Protein AF-A0A957WSI6-F1 (afdb_monomer_lite)

Secondary structure (DSSP, 8-state):
-TTTT-HHHHHHHHHHHHHHHHHHHHHHT-TTSHHHH-HHHHHHHHHHHHHHHHHHHHHHT-HHHHHHS---GGG-----TT----

Foldseek 3Di:
DLQLPPVVSVVVVVVVLVCLVCVLVVVLVPPPDPCNVDPVNSVVSVCSSVVVVVVSCVVCVPVVNVVVSPDPPPPDPDDDPPDDDD

Radius of gyration: 21.51 Å; chains: 1; bounding box: 54×21×65 Å

Structure (mmCIF, N/CA/C/O backbone):
data_AF-A0A957WSI6-F1
#
_entry.id   AF-A0A957WSI6-F1
#
loop_
_atom_site.group_PDB
_atom_site.id
_atom_site.type_symbol
_atom_site.label_atom_id
_atom_site.label_alt_id
_atom_site.label_comp_id
_atom_site.label_asym_id
_atom_site.label_entity_id
_atom_site.label_seq_id
_atom_site.pdbx_PDB_ins_code
_atom_site.Cartn_x
_atom_site.Cartn_y
_atom_site.Cartn_z
_atom_site.occupancy
_atom_site.B_iso_or_equiv
_atom_site.auth_seq_id
_atom_site.auth_comp_id
_atom_site.auth_asym_id
_atom_site.auth_atom_id
_atom_site.pdbx_PDB_model_num
ATOM 1 N N . ILE A 1 1 ? -4.107 -4.542 10.205 1.00 54.06 1 ILE A N 1
ATOM 2 C CA . ILE A 1 1 ? -3.773 -3.131 10.540 1.00 54.06 1 ILE A CA 1
ATOM 3 C C . ILE A 1 1 ? -4.482 -2.148 9.602 1.00 54.06 1 ILE A C 1
ATOM 5 O O . ILE A 1 1 ? -5.299 -1.388 10.096 1.00 54.06 1 ILE A O 1
ATOM 9 N N . PHE A 1 2 ? -4.292 -2.214 8.275 1.00 52.16 2 PHE A N 1
ATOM 10 C CA . PHE A 1 2 ? -4.924 -1.283 7.312 1.00 52.16 2 PHE A CA 1
ATOM 11 C C . PHE A 1 2 ? -6.455 -1.354 7.199 1.00 52.16 2 PHE A C 1
ATOM 13 O O . PHE A 1 2 ? -7.104 -0.347 6.938 1.00 52.16 2 PHE A O 1
ATOM 20 N N . ALA A 1 3 ? -7.044 -2.529 7.412 1.00 58.00 3 ALA A N 1
ATOM 21 C CA . ALA A 1 3 ? -8.485 -2.723 7.272 1.00 58.00 3 ALA A CA 1
ATOM 22 C C . ALA A 1 3 ? -9.292 -2.431 8.550 1.00 58.00 3 ALA A C 1
ATOM 24 O O . ALA A 1 3 ? -10.505 -2.226 8.481 1.00 58.00 3 ALA A O 1
ATOM 25 N N . GLY A 1 4 ? -8.634 -2.432 9.717 1.00 71.38 4 GLY A N 1
ATOM 26 C CA . GLY A 1 4 ? -9.315 -2.576 11.007 1.00 71.38 4 GLY A CA 1
ATOM 27 C C . GLY A 1 4 ? -10.319 -3.734 10.973 1.00 71.38 4 GLY A C 1
ATOM 28 O O . GLY A 1 4 ? -9.928 -4.851 10.646 1.00 71.38 4 GLY A O 1
ATOM 29 N N . TRP A 1 5 ? -11.596 -3.433 11.240 1.00 67.56 5 TRP A N 1
ATOM 30 C CA . TRP A 1 5 ? -12.730 -4.375 11.222 1.00 67.56 5 TRP A CA 1
ATOM 31 C C . TRP A 1 5 ? -13.627 -4.261 9.982 1.00 67.56 5 TRP A C 1
ATOM 33 O O . TRP A 1 5 ? -14.691 -4.871 9.935 1.00 67.56 5 TRP A O 1
ATOM 43 N N . ASN A 1 6 ? -13.241 -3.464 8.979 1.00 72.38 6 ASN A N 1
ATOM 44 C CA . ASN A 1 6 ? -14.057 -3.278 7.782 1.00 72.38 6 ASN A CA 1
ATOM 45 C C . ASN A 1 6 ? -13.567 -4.195 6.639 1.00 72.38 6 ASN A C 1
ATOM 47 O O . ASN A 1 6 ? -12.490 -3.942 6.084 1.00 72.38 6 ASN A O 1
ATOM 51 N N . PRO A 1 7 ? -14.347 -5.221 6.245 1.00 77.62 7 PRO A N 1
ATOM 52 C CA . PRO A 1 7 ? -13.932 -6.196 5.236 1.00 77.62 7 PRO A CA 1
ATOM 53 C C . PRO A 1 7 ? -13.724 -5.572 3.850 1.00 77.62 7 PRO A C 1
ATOM 55 O O . PRO A 1 7 ? -12.810 -5.976 3.135 1.00 77.62 7 PRO A O 1
ATOM 58 N N . TR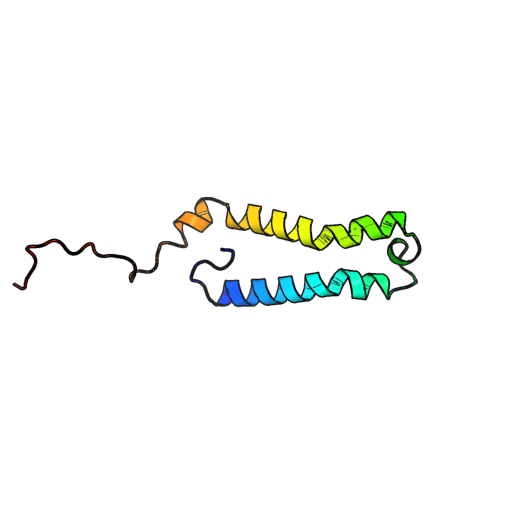P A 1 8 ? -14.475 -4.528 3.483 1.00 80.69 8 TRP A N 1
ATOM 59 C CA . TRP A 1 8 ? -14.305 -3.846 2.193 1.00 80.69 8 TRP A CA 1
ATOM 60 C C . TRP A 1 8 ? -12.943 -3.165 2.067 1.00 80.69 8 TRP A C 1
ATOM 62 O O . TRP A 1 8 ? -12.294 -3.234 1.023 1.00 80.69 8 TRP A O 1
ATOM 72 N N . ARG A 1 9 ? -12.463 -2.560 3.158 1.00 76.38 9 ARG A N 1
ATOM 73 C CA . ARG A 1 9 ? -11.125 -1.952 3.198 1.00 76.38 9 ARG A CA 1
ATOM 74 C C . ARG A 1 9 ? -10.021 -3.008 3.138 1.00 76.38 9 ARG A C 1
ATOM 76 O O . ARG A 1 9 ? -8.982 -2.748 2.537 1.00 76.38 9 ARG A O 1
ATOM 83 N N . ALA A 1 10 ? -10.247 -4.192 3.718 1.00 81.25 10 ALA A N 1
ATOM 84 C CA . ALA A 1 10 ? -9.326 -5.324 3.589 1.00 81.25 10 ALA A CA 1
ATOM 85 C C . ALA A 1 10 ? -9.204 -5.782 2.133 1.00 81.25 10 ALA A C 1
ATOM 87 O O . ALA A 1 10 ? -8.093 -5.970 1.642 1.00 81.25 10 ALA A O 1
ATOM 88 N N . LEU A 1 11 ? -10.339 -5.897 1.444 1.00 85.25 11 LEU A N 1
ATOM 89 C CA . LEU A 1 11 ? -10.417 -6.348 0.057 1.00 85.25 11 LEU A CA 1
ATOM 90 C C . LEU A 1 11 ? -9.692 -5.383 -0.8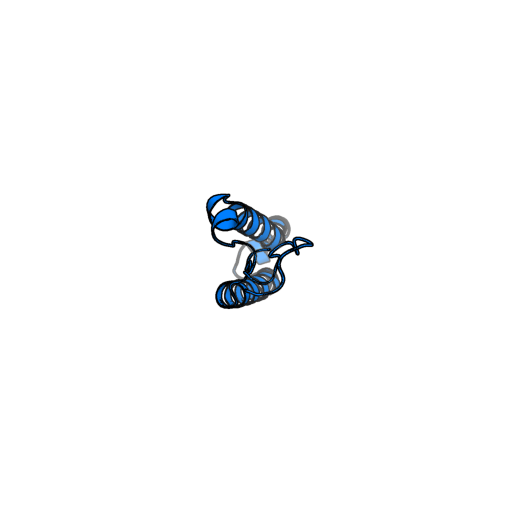92 1.00 85.25 11 LEU A C 1
ATOM 92 O O . LEU A 1 11 ? -8.843 -5.810 -1.673 1.00 85.25 11 LEU A O 1
ATOM 96 N N . MET A 1 12 ? -9.940 -4.075 -0.755 1.00 84.56 12 MET A N 1
ATOM 97 C CA . MET A 1 12 ? -9.218 -3.051 -1.522 1.00 84.56 12 MET A CA 1
ATOM 98 C C . MET A 1 12 ? -7.712 -3.067 -1.236 1.00 84.56 12 MET A C 1
ATOM 100 O O . MET A 1 12 ? -6.906 -3.021 -2.163 1.00 84.56 12 MET A O 1
ATOM 104 N N . GLY A 1 13 ? -7.321 -3.164 0.040 1.00 82.12 13 GLY A N 1
ATOM 105 C CA . GLY A 1 13 ? -5.913 -3.215 0.431 1.00 82.12 13 GLY A CA 1
ATOM 106 C C . GLY A 1 13 ? -5.186 -4.433 -0.142 1.00 82.12 13 GLY A C 1
ATOM 107 O O . GLY A 1 13 ? -4.069 -4.297 -0.636 1.00 82.12 13 GLY A O 1
ATOM 108 N N . ALA A 1 14 ? -5.833 -5.601 -0.136 1.00 84.88 14 ALA A N 1
ATOM 109 C CA . ALA A 1 14 ? -5.285 -6.830 -0.703 1.00 84.88 14 ALA A CA 1
ATOM 110 C C . ALA A 1 14 ? -5.080 -6.724 -2.223 1.00 84.88 14 ALA A C 1
ATOM 112 O O . ALA A 1 14 ? -4.020 -7.105 -2.721 1.00 84.88 14 ALA A O 1
ATOM 113 N N . TYR A 1 15 ? -6.048 -6.152 -2.947 1.00 87.44 15 TYR A N 1
ATOM 114 C CA . TYR A 1 15 ? -5.945 -5.956 -4.397 1.00 87.44 15 TYR A CA 1
ATOM 115 C C . TYR A 1 15 ? -4.802 -5.009 -4.776 1.00 87.44 15 TYR A C 1
ATOM 117 O O . TYR A 1 15 ? -3.989 -5.332 -5.642 1.00 87.44 15 TYR A O 1
ATOM 125 N N . ILE A 1 16 ? -4.699 -3.864 -4.093 1.00 86.31 16 ILE A N 1
ATOM 126 C CA . ILE A 1 16 ? -3.641 -2.880 -4.352 1.00 86.31 16 ILE A CA 1
ATOM 127 C C . ILE A 1 16 ? -2.267 -3.476 -4.024 1.00 86.31 16 ILE A C 1
ATOM 129 O O . ILE A 1 16 ? -1.330 -3.330 -4.805 1.00 86.31 16 ILE A O 1
ATOM 133 N N . PHE A 1 17 ? -2.145 -4.201 -2.910 1.00 85.75 17 PHE A N 1
ATOM 134 C CA . PHE A 1 17 ? -0.888 -4.845 -2.530 1.00 85.75 17 PHE A CA 1
ATOM 135 C C . PHE A 1 17 ? -0.464 -5.934 -3.529 1.00 85.75 17 PHE A C 1
ATOM 137 O O . PHE A 1 17 ? 0.713 -6.029 -3.877 1.00 85.75 17 PHE A O 1
ATOM 144 N N . GLY A 1 18 ? -1.419 -6.720 -4.038 1.00 86.75 18 GLY A N 1
ATOM 145 C CA . GLY A 1 18 ? -1.172 -7.699 -5.098 1.00 86.75 18 GLY A CA 1
ATOM 146 C C . GLY A 1 18 ? -0.684 -7.048 -6.394 1.00 86.75 18 GLY A C 1
ATOM 147 O O . GLY A 1 18 ? 0.319 -7.487 -6.958 1.00 86.75 18 GLY A O 1
ATOM 148 N N . ALA A 1 19 ? -1.334 -5.962 -6.822 1.00 86.56 19 ALA A N 1
ATOM 149 C CA . ALA A 1 19 ? -0.925 -5.204 -8.002 1.00 86.56 19 ALA A CA 1
ATOM 150 C C . ALA A 1 19 ? 0.488 -4.622 -7.840 1.00 86.56 19 ALA A C 1
ATOM 152 O O . ALA A 1 19 ? 1.342 -4.825 -8.698 1.00 86.56 19 ALA A O 1
ATOM 153 N N . LEU A 1 20 ? 0.779 -3.981 -6.706 1.00 85.69 20 LEU A N 1
ATOM 154 C CA . LEU A 1 20 ? 2.088 -3.381 -6.42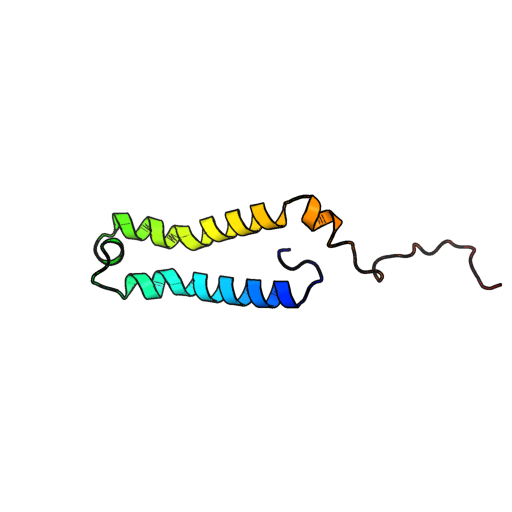6 1.00 85.69 20 LEU A CA 1
ATOM 155 C C . LEU A 1 20 ? 3.226 -4.390 -6.342 1.00 85.69 20 LEU A C 1
ATOM 157 O O . LEU A 1 20 ? 4.360 -4.049 -6.660 1.00 85.69 20 LEU A O 1
ATOM 161 N N . ARG A 1 21 ? 2.943 -5.627 -5.926 1.00 83.31 21 ARG A N 1
ATOM 162 C CA . ARG A 1 21 ? 3.947 -6.694 -5.913 1.00 83.31 21 ARG A CA 1
ATOM 163 C C . ARG A 1 21 ? 4.376 -7.094 -7.326 1.00 83.31 21 ARG A C 1
ATOM 165 O O . ARG A 1 21 ? 5.531 -7.458 -7.522 1.00 83.31 21 ARG A O 1
ATOM 172 N N . ARG A 1 22 ? 3.458 -7.040 -8.294 1.00 85.81 22 ARG A N 1
ATOM 173 C CA . ARG A 1 22 ? 3.717 -7.393 -9.698 1.00 85.81 22 ARG A CA 1
ATOM 174 C C . ARG A 1 22 ? 4.222 -6.206 -10.528 1.00 85.81 22 ARG A C 1
ATOM 176 O O . ARG A 1 22 ? 4.975 -6.398 -11.474 1.00 85.81 22 ARG A O 1
ATOM 183 N N . LEU A 1 23 ? 3.872 -4.988 -10.126 1.00 83.88 23 LEU A N 1
ATOM 184 C CA . LEU A 1 23 ? 4.152 -3.748 -10.851 1.00 83.88 23 LEU A CA 1
ATOM 185 C C . LEU A 1 23 ? 5.635 -3.555 -11.246 1.00 83.88 23 LEU A C 1
ATOM 187 O O . LEU A 1 23 ? 5.876 -3.196 -12.396 1.00 83.88 23 LEU A O 1
ATOM 191 N N . PRO A 1 24 ? 6.645 -3.841 -10.394 1.00 79.56 24 PRO A N 1
ATOM 192 C CA . PRO A 1 24 ? 8.049 -3.742 -10.797 1.00 79.56 24 PRO A CA 1
ATOM 193 C C . PRO A 1 24 ? 8.424 -4.706 -11.929 1.00 79.56 24 PRO A C 1
ATOM 195 O O . PRO A 1 24 ? 9.187 -4.325 -12.809 1.00 79.56 24 PRO A O 1
ATOM 198 N N . LEU A 1 25 ? 7.871 -5.925 -11.931 1.00 80.38 25 LEU A N 1
ATOM 199 C CA . LEU A 1 25 ? 8.113 -6.925 -12.979 1.00 80.38 25 LEU A CA 1
ATOM 200 C C . LEU A 1 25 ? 7.460 -6.504 -14.298 1.00 80.38 25 LEU A C 1
ATOM 202 O O . LEU A 1 25 ? 8.100 -6.562 -15.345 1.00 80.38 25 LEU A O 1
ATOM 206 N N . ASP A 1 26 ? 6.213 -6.033 -14.238 1.00 83.00 26 ASP A N 1
ATOM 207 C CA . ASP A 1 26 ? 5.494 -5.569 -15.427 1.00 83.00 26 ASP A CA 1
ATOM 208 C C . ASP A 1 26 ? 6.183 -4.330 -16.038 1.00 83.00 26 ASP A C 1
ATOM 210 O O . ASP A 1 26 ? 6.305 -4.238 -17.255 1.00 83.00 26 ASP A O 1
ATOM 214 N N . LEU A 1 27 ? 6.702 -3.405 -15.218 1.00 78.31 27 LEU A N 1
ATOM 215 C CA . LEU A 1 27 ? 7.449 -2.237 -15.706 1.00 78.31 27 LEU A CA 1
ATOM 216 C C . LEU A 1 27 ? 8.848 -2.581 -16.241 1.00 78.31 27 LEU A C 1
ATOM 218 O O . LEU A 1 27 ? 9.298 -1.941 -17.187 1.00 78.31 27 LEU A O 1
ATOM 222 N N . GLN A 1 28 ? 9.533 -3.575 -15.669 1.00 73.50 28 GLN A N 1
ATOM 223 C CA . GLN A 1 28 ? 10.824 -4.057 -16.184 1.00 73.50 28 GLN A CA 1
ATOM 224 C C . GLN A 1 28 ? 10.681 -4.772 -17.535 1.00 73.50 28 GLN A C 1
ATOM 226 O O . GLN A 1 28 ? 11.605 -4.739 -18.343 1.00 73.50 28 GLN A O 1
ATOM 231 N N . ALA A 1 29 ? 9.523 -5.378 -17.814 1.00 76.88 29 ALA A N 1
ATOM 232 C CA . ALA A 1 29 ? 9.237 -6.010 -19.103 1.00 76.88 29 ALA A CA 1
ATOM 233 C C . ALA A 1 29 ? 9.017 -4.996 -20.246 1.00 76.88 29 ALA A C 1
ATOM 235 O O . ALA A 1 29 ? 9.072 -5.355 -21.424 1.00 76.88 29 ALA A O 1
ATOM 236 N N . ILE A 1 30 ? 8.775 -3.723 -19.922 1.00 80.00 30 ILE A N 1
ATOM 237 C CA . ILE A 1 30 ? 8.520 -2.667 -20.899 1.00 80.00 30 ILE A CA 1
ATOM 238 C C . ILE A 1 30 ? 9.853 -2.036 -21.323 1.00 80.00 30 ILE A C 1
ATOM 240 O O . ILE A 1 30 ? 10.337 -1.077 -20.727 1.00 80.00 30 ILE A O 1
ATOM 244 N N . ALA A 1 31 ? 10.435 -2.562 -22.402 1.00 65.94 31 ALA A N 1
ATOM 245 C CA . ALA A 1 31 ? 11.770 -2.182 -22.878 1.00 65.94 31 ALA A CA 1
ATOM 246 C C . ALA A 1 31 ? 11.930 -0.703 -23.297 1.00 65.94 31 ALA A C 1
ATOM 248 O O . ALA A 1 31 ? 13.053 -0.207 -23.335 1.00 65.94 31 ALA A O 1
ATOM 249 N N . TRP A 1 32 ? 10.834 0.007 -23.607 1.00 71.44 32 TRP A N 1
ATOM 250 C CA . TRP A 1 32 ? 10.876 1.425 -24.004 1.00 71.44 32 TRP A CA 1
ATOM 251 C C . TRP A 1 32 ? 10.952 2.394 -22.816 1.00 71.44 32 TRP A C 1
ATOM 253 O O . TRP A 1 32 ? 11.217 3.581 -23.012 1.00 71.44 32 TRP A O 1
ATOM 263 N N . LEU A 1 33 ? 10.717 1.919 -21.588 1.00 71.44 33 LEU A N 1
ATOM 264 C CA . LEU A 1 33 ? 10.810 2.759 -20.401 1.00 71.44 33 LEU A CA 1
ATOM 265 C C . LEU A 1 33 ? 12.281 2.909 -19.974 1.00 71.44 33 LEU A C 1
ATOM 267 O O . LEU A 1 33 ? 12.960 1.902 -19.767 1.00 71.44 33 LEU A O 1
ATOM 271 N N . PRO A 1 34 ? 12.767 4.140 -19.720 1.00 65.00 34 PRO A N 1
ATOM 272 C CA . PRO A 1 34 ? 14.160 4.387 -19.327 1.00 65.00 34 PRO A CA 1
ATOM 273 C C . PRO A 1 34 ? 14.550 3.688 -18.013 1.00 65.00 34 PRO A C 1
ATOM 275 O O . PRO A 1 34 ? 15.725 3.425 -17.765 1.00 65.00 34 PRO A O 1
ATOM 278 N N . PHE A 1 35 ? 13.558 3.347 -17.186 1.00 66.25 35 PHE A N 1
ATOM 279 C CA . PHE A 1 35 ? 13.718 2.596 -15.942 1.00 66.25 35 PHE A CA 1
ATOM 280 C C . PHE A 1 35 ? 14.013 1.102 -16.151 1.00 66.25 35 PHE A C 1
ATOM 282 O O . PHE A 1 35 ? 14.608 0.489 -15.270 1.00 66.25 35 PHE A O 1
ATOM 289 N N . ALA A 1 36 ? 13.608 0.522 -17.288 1.00 63.25 36 ALA A N 1
ATOM 290 C CA . ALA A 1 36 ? 13.887 -0.871 -17.641 1.00 63.25 36 ALA A CA 1
ATOM 291 C C . ALA A 1 36 ? 15.267 -1.024 -18.301 1.00 63.25 36 ALA A C 1
ATOM 293 O O . ALA A 1 36 ? 15.946 -2.028 -18.103 1.00 63.25 36 ALA A O 1
ATOM 294 N N . SER A 1 37 ? 15.704 -0.013 -19.058 1.00 62.69 37 SER A N 1
ATOM 295 C CA . SER A 1 37 ? 16.975 -0.042 -19.793 1.00 62.69 37 SER A CA 1
ATOM 296 C C . SER A 1 37 ? 18.188 0.328 -18.930 1.00 62.69 37 SER A C 1
ATOM 298 O O . SER A 1 37 ? 19.305 -0.074 -19.247 1.00 62.69 37 SER A O 1
ATOM 300 N N . ASN A 1 38 ? 18.000 1.112 -17.858 1.00 69.00 38 ASN A N 1
ATOM 301 C CA . ASN A 1 38 ? 19.096 1.622 -17.034 1.00 69.00 38 ASN A CA 1
ATOM 302 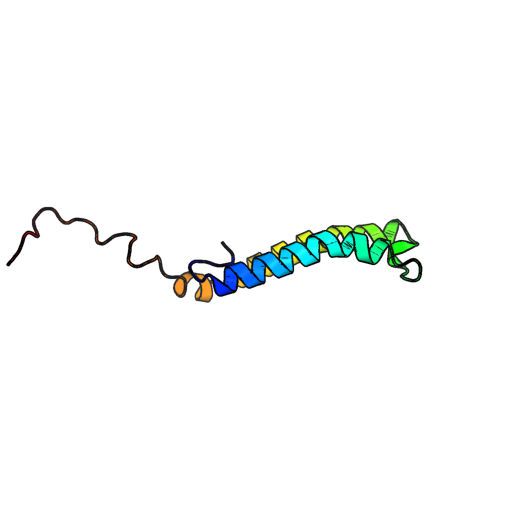C C . ASN A 1 38 ? 19.093 1.001 -15.617 1.00 69.00 38 ASN A C 1
ATOM 304 O O . ASN A 1 38 ? 18.196 1.303 -14.822 1.00 69.00 38 ASN A O 1
ATOM 308 N N . PRO A 1 39 ? 20.114 0.198 -15.251 1.00 68.19 39 PRO A N 1
ATOM 309 C CA . PRO A 1 39 ? 20.192 -0.476 -13.951 1.00 68.19 39 PRO A CA 1
ATOM 310 C C . PRO A 1 39 ? 20.141 0.477 -12.750 1.00 68.19 39 PRO A C 1
ATOM 312 O O . PRO A 1 39 ? 19.576 0.130 -11.715 1.00 68.19 39 PRO A O 1
ATOM 315 N N . ILE A 1 40 ? 20.682 1.696 -12.890 1.00 72.19 40 ILE A N 1
ATOM 316 C CA . ILE A 1 40 ? 20.653 2.718 -11.832 1.00 72.19 40 ILE A CA 1
ATOM 317 C C . ILE A 1 40 ? 19.222 3.208 -11.572 1.00 72.19 40 ILE A C 1
ATOM 319 O O . ILE A 1 40 ? 18.847 3.465 -10.428 1.00 72.19 40 ILE A O 1
ATOM 323 N N . LEU A 1 41 ? 18.407 3.324 -12.623 1.00 69.38 41 LEU A N 1
ATOM 324 C CA . LEU A 1 41 ? 17.031 3.807 -12.516 1.00 69.38 41 LEU A CA 1
ATOM 325 C C . LEU A 1 41 ? 16.075 2.708 -12.023 1.00 69.38 41 LEU A C 1
ATOM 327 O O . LEU A 1 41 ? 15.108 3.008 -11.321 1.00 69.38 41 LEU A O 1
ATOM 331 N N . GLY A 1 42 ? 16.374 1.438 -12.312 1.00 71.56 42 GLY A N 1
ATOM 332 C CA . GLY A 1 42 ? 15.594 0.284 -11.851 1.00 71.56 42 GLY A CA 1
ATOM 333 C C . GLY A 1 42 ? 15.564 0.104 -10.325 1.00 71.56 42 GLY A C 1
ATOM 334 O O . GLY A 1 42 ? 14.590 -0.424 -9.784 1.00 71.56 42 GLY A O 1
ATOM 335 N N . VAL A 1 43 ? 16.578 0.595 -9.599 1.00 74.81 43 VAL A N 1
ATOM 336 C CA . VAL A 1 43 ? 16.606 0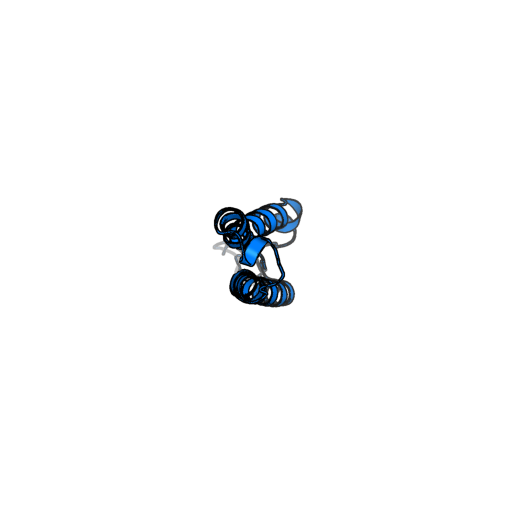.580 -8.121 1.00 74.81 43 VAL A CA 1
ATOM 337 C C . VAL A 1 43 ? 15.401 1.327 -7.540 1.00 74.81 43 VAL A C 1
ATOM 339 O O . VAL A 1 43 ? 14.762 0.826 -6.617 1.00 74.81 43 VAL A O 1
ATOM 342 N N . TRP A 1 44 ? 15.014 2.461 -8.129 1.00 77.88 44 TRP A N 1
ATOM 343 C CA . TRP A 1 44 ? 13.863 3.249 -7.673 1.00 77.88 44 TRP A CA 1
ATOM 344 C C . TRP A 1 44 ? 12.532 2.510 -7.849 1.00 77.88 44 TRP A C 1
ATOM 346 O O . TRP A 1 44 ? 11.648 2.620 -7.001 1.00 77.88 44 TRP A O 1
ATOM 356 N N . LEU A 1 45 ? 12.400 1.694 -8.900 1.00 77.06 45 LEU A N 1
ATOM 357 C CA . LEU A 1 45 ? 11.226 0.841 -9.116 1.00 77.06 45 LEU A CA 1
ATOM 358 C C . LEU A 1 45 ? 11.080 -0.222 -8.023 1.00 77.06 45 LEU A C 1
ATOM 360 O O . LEU A 1 45 ? 9.977 -0.467 -7.537 1.00 77.06 45 LEU A O 1
ATOM 364 N N . ASN A 1 46 ? 12.196 -0.812 -7.591 1.00 79.44 46 ASN A N 1
ATOM 365 C CA . ASN A 1 46 ? 12.207 -1.782 -6.494 1.00 79.44 46 ASN A CA 1
ATOM 366 C C . ASN A 1 46 ? 11.885 -1.143 -5.132 1.00 79.44 46 ASN A C 1
ATOM 368 O O . ASN A 1 46 ? 11.509 -1.849 -4.198 1.00 79.44 46 ASN A O 1
ATOM 372 N N . MET A 1 47 ? 11.986 0.185 -5.015 1.00 84.25 47 MET A N 1
ATOM 373 C CA . MET A 1 47 ? 11.628 0.924 -3.802 1.00 84.25 47 MET A CA 1
ATOM 374 C C . MET A 1 47 ? 10.129 1.264 -3.710 1.00 84.25 47 MET A C 1
ATOM 376 O O . MET A 1 47 ? 9.644 1.565 -2.616 1.00 84.25 47 MET A O 1
ATOM 380 N N . ILE A 1 48 ? 9.371 1.166 -4.812 1.00 83.56 48 ILE A N 1
ATOM 381 C CA . ILE A 1 48 ? 7.921 1.451 -4.861 1.00 83.56 48 ILE A CA 1
ATOM 382 C C . ILE A 1 48 ? 7.122 0.702 -3.777 1.00 83.56 48 ILE A C 1
ATOM 384 O O . ILE A 1 48 ? 6.311 1.345 -3.102 1.00 83.56 48 ILE A O 1
ATOM 388 N N . PRO A 1 49 ? 7.334 -0.611 -3.540 1.00 83.25 49 PRO A N 1
ATOM 389 C CA . PRO A 1 49 ? 6.580 -1.347 -2.527 1.00 83.25 49 PRO A CA 1
ATOM 390 C C . PRO A 1 49 ? 6.765 -0.782 -1.113 1.00 83.25 49 PRO A C 1
ATOM 392 O O . PRO A 1 49 ? 5.816 -0.751 -0.330 1.00 83.25 49 PRO A O 1
ATOM 395 N N . TYR A 1 50 ? 7.966 -0.292 -0.792 1.00 83.81 50 TYR A N 1
ATOM 396 C CA . TYR A 1 50 ? 8.273 0.313 0.505 1.00 83.81 50 TYR A CA 1
ATOM 397 C C . TYR A 1 50 ? 7.652 1.699 0.643 1.00 83.81 50 TYR A C 1
ATOM 399 O O . TYR A 1 50 ? 7.074 2.027 1.676 1.00 83.81 50 TYR A O 1
ATOM 407 N N . LEU A 1 51 ? 7.721 2.513 -0.413 1.00 85.88 51 LEU A N 1
ATOM 408 C CA . LEU A 1 51 ? 7.075 3.823 -0.411 1.00 85.88 51 LEU A CA 1
ATOM 409 C C . LEU A 1 51 ? 5.565 3.676 -0.195 1.00 85.88 51 LEU A C 1
ATOM 411 O O . LEU A 1 51 ? 4.962 4.405 0.592 1.00 85.88 51 LEU A O 1
ATOM 415 N N . PHE A 1 52 ? 4.964 2.675 -0.840 1.00 83.88 52 PHE A N 1
ATOM 416 C CA . PHE A 1 52 ? 3.559 2.364 -0.649 1.00 83.88 52 PHE A CA 1
ATOM 417 C C . PHE A 1 52 ? 3.240 1.919 0.779 1.00 83.88 52 PHE A C 1
ATOM 419 O O . PHE A 1 52 ? 2.252 2.387 1.340 1.00 83.88 52 PHE A O 1
ATOM 426 N N . THR A 1 53 ? 4.041 1.041 1.390 1.00 81.31 53 THR A N 1
ATOM 427 C CA . THR A 1 53 ? 3.781 0.604 2.772 1.00 81.31 53 THR A CA 1
ATOM 428 C C . THR A 1 53 ? 3.905 1.764 3.757 1.00 81.31 53 THR A C 1
ATOM 430 O O . THR A 1 53 ? 3.075 1.869 4.660 1.00 81.31 53 THR A O 1
ATOM 433 N N . ILE A 1 54 ? 4.855 2.681 3.547 1.00 84.88 54 ILE A N 1
ATOM 434 C CA . ILE A 1 54 ? 4.979 3.926 4.319 1.00 84.88 54 ILE A CA 1
ATOM 435 C C . ILE A 1 54 ? 3.729 4.790 4.147 1.00 84.88 54 ILE A C 1
ATOM 437 O O . ILE A 1 54 ? 3.139 5.205 5.143 1.00 84.88 54 ILE A O 1
ATOM 441 N N . LEU A 1 55 ? 3.278 5.028 2.912 1.00 84.44 55 LEU A N 1
ATOM 442 C CA . LEU A 1 55 ? 2.054 5.793 2.658 1.00 84.44 55 LEU A CA 1
ATOM 443 C C . LEU A 1 55 ? 0.848 5.135 3.323 1.00 84.44 55 LEU A C 1
ATOM 445 O O . LEU A 1 55 ? 0.106 5.801 4.043 1.00 84.44 55 LEU A O 1
ATOM 449 N N . ALA A 1 56 ? 0.680 3.826 3.144 1.00 80.25 56 ALA A N 1
ATOM 450 C CA . ALA A 1 56 ? -0.382 3.068 3.781 1.00 80.25 56 ALA A CA 1
ATOM 451 C C . ALA A 1 56 ? -0.335 3.261 5.304 1.00 80.25 56 ALA A C 1
ATOM 453 O O . ALA A 1 56 ? -1.369 3.554 5.912 1.00 80.25 56 ALA A O 1
ATOM 454 N N . LEU A 1 57 ? 0.849 3.147 5.924 1.00 79.25 57 LEU A N 1
ATOM 455 C CA . LEU A 1 57 ? 1.054 3.364 7.360 1.00 79.25 57 LEU A CA 1
ATOM 456 C C . LEU A 1 57 ? 0.655 4.774 7.771 1.00 79.25 57 LEU A C 1
ATOM 458 O O . LEU A 1 57 ? -0.151 4.899 8.687 1.00 79.25 57 LEU A O 1
ATOM 462 N N . VAL A 1 58 ? 1.127 5.806 7.073 1.00 82.19 58 VAL A N 1
ATOM 463 C CA . VAL A 1 58 ? 0.772 7.210 7.330 1.00 82.19 58 VAL A CA 1
ATOM 464 C C . VAL A 1 58 ? -0.741 7.416 7.240 1.00 82.19 58 VAL A C 1
ATOM 466 O O . VAL A 1 58 ? -1.331 8.019 8.137 1.00 82.19 58 VAL A O 1
ATOM 469 N N . PHE A 1 59 ? -1.395 6.869 6.211 1.00 75.62 59 PHE A N 1
ATOM 470 C CA . PHE A 1 59 ? -2.848 6.951 6.067 1.00 75.62 59 PHE A CA 1
ATOM 471 C C . PHE A 1 59 ? -3.580 6.204 7.186 1.00 75.62 59 PHE A C 1
ATOM 473 O O . PHE A 1 59 ? -4.546 6.736 7.726 1.00 75.62 59 PHE A O 1
ATOM 480 N N . SER A 1 60 ? -3.126 5.011 7.578 1.00 67.62 60 SER A N 1
ATOM 481 C CA . SER A 1 60 ? -3.780 4.210 8.628 1.00 67.62 60 SER A CA 1
ATOM 482 C C . SER A 1 60 ? -3.492 4.692 10.050 1.00 67.62 60 SER A C 1
ATOM 484 O O . SER A 1 60 ? -4.317 4.502 10.941 1.00 67.62 60 SER A O 1
ATOM 486 N N . SER A 1 61 ? -2.338 5.327 10.263 1.00 66.69 61 SER A N 1
ATOM 487 C CA . SER A 1 61 ? -1.878 5.829 11.558 1.00 66.69 61 SER A CA 1
ATOM 488 C C . SER A 1 61 ? -2.507 7.169 11.915 1.00 66.69 61 SER A C 1
ATOM 490 O O . SER A 1 61 ? -2.285 7.666 13.016 1.00 66.69 61 SER A O 1
ATOM 492 N N . ARG A 1 62 ? -3.313 7.759 11.023 1.00 71.50 62 ARG A N 1
ATOM 493 C CA . ARG A 1 62 ? -4.146 8.908 11.374 1.00 71.50 62 ARG A CA 1
ATOM 494 C C . ARG A 1 62 ? -5.029 8.518 12.561 1.00 71.50 62 ARG A C 1
ATOM 496 O O . ARG A 1 62 ? -5.926 7.688 12.430 1.00 71.50 62 ARG A O 1
ATOM 503 N N . GLU A 1 63 ? -4.780 9.149 13.706 1.00 56.38 63 GLU A N 1
ATOM 504 C CA . GLU A 1 63 ? -5.453 8.926 14.996 1.00 56.38 63 GLU A CA 1
ATOM 505 C C . GLU A 1 63 ? -6.994 8.927 14.868 1.00 56.38 63 GLU A C 1
ATOM 507 O O . GLU A 1 63 ? -7.697 8.172 15.538 1.00 56.38 63 GLU A O 1
ATOM 512 N N . ALA A 1 64 ? -7.532 9.712 13.925 1.00 53.72 64 ALA A N 1
ATOM 513 C CA . ALA A 1 64 ? -8.954 9.759 13.578 1.00 53.72 64 ALA A CA 1
ATOM 514 C C . ALA A 1 64 ? -9.510 8.439 12.996 1.00 53.72 64 ALA A C 1
ATOM 516 O O . ALA A 1 64 ? -10.670 8.099 13.232 1.00 53.72 64 ALA A O 1
ATOM 517 N N . ILE A 1 65 ? -8.697 7.674 12.257 1.00 58.00 65 ILE A N 1
ATOM 518 C CA . ILE A 1 65 ? -9.052 6.346 11.733 1.00 58.00 65 ILE A CA 1
ATOM 519 C C . ILE A 1 65 ? -8.949 5.296 12.843 1.00 58.00 65 ILE A C 1
ATOM 521 O O . ILE A 1 65 ? -9.851 4.468 12.954 1.00 58.00 65 ILE A O 1
ATOM 525 N N . ARG A 1 66 ? -7.934 5.373 13.718 1.00 56.84 66 ARG A N 1
ATOM 526 C CA . ARG A 1 66 ? -7.829 4.502 14.905 1.00 56.84 66 ARG A CA 1
ATOM 527 C C . ARG A 1 66 ? -9.027 4.650 15.847 1.00 56.84 66 ARG A C 1
ATOM 529 O O . ARG A 1 66 ? -9.590 3.638 16.248 1.00 56.84 66 ARG A O 1
ATOM 536 N N . LYS A 1 67 ? -9.472 5.883 16.131 1.00 55.72 67 LYS A N 1
ATOM 537 C CA . LYS A 1 67 ? -10.654 6.145 16.979 1.00 55.72 67 LYS A CA 1
ATOM 538 C C . LYS A 1 67 ? -11.977 5.675 16.351 1.00 55.72 67 LYS A C 1
ATOM 540 O O . LYS A 1 67 ? -12.878 5.277 17.079 1.00 55.72 67 LYS A O 1
ATOM 545 N N . ARG A 1 68 ? -12.105 5.694 15.014 1.00 55.88 68 ARG A N 1
ATOM 546 C CA . ARG A 1 68 ? -13.302 5.206 14.287 1.00 55.88 68 ARG A CA 1
ATOM 547 C C . ARG A 1 68 ? -13.322 3.698 14.046 1.00 55.88 68 ARG A C 1
ATOM 549 O O . ARG A 1 68 ? -14.395 3.143 13.845 1.00 55.88 68 ARG A O 1
ATOM 556 N N . LEU A 1 69 ? -12.167 3.039 14.053 1.00 56.84 69 LEU A N 1
ATOM 557 C CA . LEU A 1 69 ? -12.039 1.580 13.989 1.00 56.84 69 LEU A CA 1
ATOM 558 C C . LEU A 1 69 ? -12.228 0.940 15.373 1.00 56.84 69 LEU A C 1
ATOM 560 O O . LEU A 1 69 ? -11.591 -0.075 15.653 1.00 56.84 69 LEU A O 1
ATOM 564 N N . GLY A 1 70 ? -13.067 1.567 16.213 1.00 56.81 70 GLY A N 1
ATOM 565 C CA . GLY A 1 70 ? -13.370 1.159 17.579 1.00 56.81 70 GLY A CA 1
ATOM 566 C C . GLY A 1 70 ? -13.452 -0.356 17.698 1.00 56.81 70 GLY A C 1
ATOM 567 O O . GLY A 1 70 ? -13.985 -1.026 16.809 1.00 56.81 70 GLY A O 1
ATOM 568 N N . ALA A 1 71 ? -12.838 -0.874 18.765 1.00 57.19 71 ALA A N 1
ATOM 569 C CA . ALA A 1 71 ? -12.798 -2.296 19.066 1.00 57.19 71 ALA A CA 1
ATOM 570 C C . ALA A 1 71 ? -14.190 -2.916 18.846 1.00 57.19 71 ALA A C 1
ATOM 572 O O . ALA A 1 71 ? -15.200 -2.279 19.160 1.00 57.19 71 ALA A O 1
ATOM 573 N N . PRO A 1 72 ? -14.265 -4.123 18.267 1.00 58.28 72 PRO A N 1
ATOM 574 C CA . PRO A 1 72 ? -15.537 -4.749 17.971 1.00 58.28 72 PRO A CA 1
ATOM 575 C C . PRO A 1 72 ? -16.303 -4.881 19.287 1.00 58.28 72 PRO A C 1
ATOM 577 O O . PRO A 1 72 ? -15.707 -5.182 20.321 1.00 58.28 72 PRO A O 1
ATOM 580 N N . ALA A 1 73 ? -17.622 -4.685 19.250 1.00 57.31 73 ALA A N 1
ATOM 581 C CA . ALA A 1 73 ? -18.486 -4.769 20.434 1.00 57.31 73 ALA A CA 1
ATOM 582 C C . ALA A 1 73 ? -18.345 -6.104 21.204 1.00 57.31 73 ALA A C 1
ATOM 584 O O . ALA A 1 73 ? -18.715 -6.197 22.367 1.00 57.31 73 ALA A O 1
ATOM 585 N N . ALA A 1 74 ? -17.758 -7.123 20.567 1.00 58.34 74 ALA A N 1
ATOM 586 C CA . ALA A 1 74 ? -17.436 -8.421 21.145 1.00 58.34 74 ALA A CA 1
ATOM 587 C C . ALA A 1 74 ? -16.199 -8.447 22.076 1.00 58.34 74 ALA A C 1
ATOM 589 O O . ALA A 1 74 ? -15.949 -9.484 22.682 1.00 58.34 74 ALA A O 1
ATOM 590 N N . LEU A 1 75 ? -15.409 -7.367 22.197 1.00 58.84 75 LEU A N 1
ATOM 591 C CA . LEU A 1 75 ? -14.113 -7.381 22.906 1.00 58.84 75 LEU A CA 1
ATOM 592 C C . LEU A 1 75 ? -14.108 -6.865 24.361 1.00 58.84 75 LEU A C 1
ATOM 594 O O . LEU A 1 75 ? -13.033 -6.642 24.911 1.00 58.84 75 LEU A O 1
ATOM 598 N N . GLY A 1 76 ? -15.258 -6.768 25.031 1.00 59.22 76 GLY A N 1
ATOM 599 C CA . GLY A 1 76 ? -15.262 -6.814 26.498 1.00 59.22 76 GLY A CA 1
ATOM 600 C C . GLY A 1 76 ? -16.220 -5.848 27.163 1.00 59.22 76 GLY A C 1
ATOM 601 O O . GLY A 1 76 ? -15.850 -4.730 27.505 1.00 59.22 76 GLY A O 1
ATOM 602 N N . ILE A 1 77 ? -17.422 -6.338 27.457 1.00 62.12 77 ILE A N 1
ATOM 603 C CA . ILE A 1 77 ? -18.062 -5.948 28.710 1.00 62.12 77 ILE A CA 1
ATOM 604 C C . ILE A 1 77 ? -17.254 -6.692 29.784 1.00 62.12 77 ILE A C 1
ATOM 606 O O . ILE A 1 77 ? -17.274 -7.928 29.785 1.00 62.12 77 ILE A O 1
ATOM 610 N N . PRO A 1 78 ? -16.445 -6.014 30.614 1.00 65.44 78 PRO A N 1
ATOM 611 C CA . PRO A 1 78 ? -15.737 -6.696 31.684 1.00 65.44 78 PRO A CA 1
ATOM 612 C C . PRO A 1 78 ? -16.777 -7.333 32.604 1.00 65.44 78 PRO A C 1
ATOM 614 O O . PRO A 1 78 ? -17.683 -6.658 33.081 1.00 65.44 78 PRO A O 1
ATOM 617 N N . TYR A 1 79 ? -16.669 -8.643 32.825 1.00 70.50 79 TYR A N 1
ATOM 618 C CA . TYR A 1 79 ? -17.545 -9.340 33.757 1.00 70.50 79 TYR A CA 1
ATOM 619 C C . TYR A 1 79 ? -17.340 -8.761 35.161 1.00 70.50 79 TYR A C 1
ATOM 621 O O . TYR A 1 79 ? -16.296 -8.969 35.785 1.00 70.50 79 TYR A O 1
ATOM 629 N N . VAL A 1 80 ? -18.336 -8.029 35.656 1.00 71.19 80 VAL A N 1
ATOM 630 C CA . VAL A 1 80 ? -18.375 -7.557 37.038 1.00 71.19 80 VAL A CA 1
ATOM 631 C C . VAL A 1 80 ? -19.009 -8.660 37.874 1.00 71.19 80 VAL A C 1
ATOM 633 O O . VAL A 1 80 ? -20.165 -9.042 37.685 1.00 71.19 80 VAL A O 1
ATOM 636 N N . ARG A 1 81 ? -18.235 -9.218 38.807 1.00 71.38 81 ARG A N 1
ATOM 637 C CA . ARG A 1 81 ? -18.720 -10.258 39.718 1.00 71.38 81 ARG A CA 1
ATOM 638 C C . ARG A 1 81 ? -19.798 -9.659 40.634 1.00 71.38 81 ARG A C 1
ATOM 640 O O . ARG A 1 81 ? -19.465 -9.038 41.634 1.00 71.38 81 ARG A O 1
ATOM 647 N N . GLY A 1 82 ? -21.070 -9.856 40.287 1.00 69.00 82 GLY A N 1
ATOM 648 C CA . GLY A 1 82 ? -22.223 -9.354 41.049 1.00 69.00 82 GLY A CA 1
ATOM 649 C C . GLY A 1 82 ? -23.476 -9.096 40.207 1.00 69.00 82 GLY A C 1
ATOM 650 O O . GLY A 1 82 ?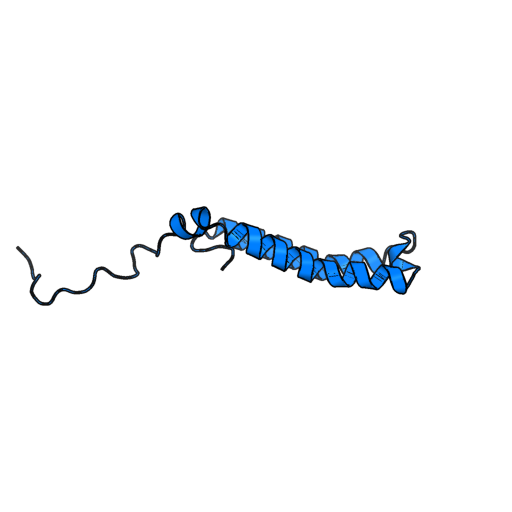 -24.575 -9.097 40.748 1.00 69.00 82 GLY A O 1
ATOM 651 N N . GLU A 1 83 ? -23.341 -8.954 38.889 1.00 66.00 83 GLU A N 1
ATOM 652 C CA . GLU A 1 83 ? -24.477 -8.730 37.990 1.00 66.00 83 GLU A CA 1
ATOM 653 C C . GLU A 1 83 ? -25.063 -10.070 37.523 1.00 66.00 83 GLU A C 1
ATOM 655 O O . GLU A 1 83 ? -24.701 -10.624 36.485 1.00 66.00 83 GLU A O 1
ATOM 660 N N . ARG A 1 84 ? -25.962 -10.639 38.327 1.00 58.16 84 ARG A N 1
ATOM 661 C CA . ARG A 1 84 ? -26.906 -11.668 37.873 1.00 58.16 84 ARG A CA 1
ATOM 662 C C . ARG A 1 84 ? -28.316 -11.115 38.033 1.00 58.16 84 ARG A C 1
ATOM 664 O O . ARG A 1 84 ? -28.721 -10.879 39.160 1.00 58.16 84 ARG A O 1
ATOM 671 N N . GLY A 1 85 ? -28.991 -10.937 36.895 1.00 65.50 85 GLY A N 1
ATOM 672 C CA . GLY A 1 85 ? -30.445 -10.896 36.700 1.00 65.50 85 GLY A CA 1
ATOM 673 C C . GLY A 1 85 ? -31.294 -10.244 37.791 1.00 65.50 85 GLY A C 1
ATOM 674 O O . GLY A 1 85 ? -31.587 -10.877 38.803 1.00 65.50 85 GLY A O 1
ATOM 675 N N . ALA A 1 86 ? -31.770 -9.033 37.504 1.00 41.78 86 ALA A N 1
ATOM 676 C CA . ALA A 1 86 ? -33.153 -8.677 37.810 1.00 41.78 86 ALA A CA 1
ATOM 677 C C . ALA A 1 86 ? -34.028 -9.082 36.615 1.00 41.78 86 ALA A C 1
ATOM 679 O O . ALA A 1 86 ? -33.509 -8.995 35.474 1.00 41.78 86 ALA A O 1
#

Sequence (86 aa):
IFAGWNPWRALMGAYIFGALRRLPLDLQAIAWLPFASNPILGVWLNMIPYLFTILALVFSSREAIRKRLGAPAALGIPYVRGERGA

pLDDT: mean 72.04, std 10.95, range [41.78, 87.44]